Protein AF-A0A1Y1WYY6-F1 (afdb_monomer)

Radius of gyration: 16.62 Å; Cα contacts (8 Å, |Δi|>4): 311; chains: 1; bounding box: 42×32×48 Å

Structure (mmCIF, N/CA/C/O backbone):
data_AF-A0A1Y1WYY6-F1
#
_entry.id   AF-A0A1Y1WYY6-F1
#
loop_
_atom_site.group_PDB
_atom_site.id
_atom_site.type_symbol
_atom_site.label_atom_id
_atom_site.label_alt_id
_atom_site.label_comp_id
_atom_site.label_asym_id
_atom_site.label_entity_id
_atom_site.label_seq_id
_atom_site.pdbx_PDB_ins_code
_atom_site.Cartn_x
_atom_site.Cartn_y
_atom_site.Cartn_z
_atom_site.occupancy
_atom_site.B_iso_or_equiv
_atom_site.auth_seq_id
_atom_site.auth_comp_id
_atom_site.auth_asym_id
_atom_site.auth_atom_id
_atom_site.pdbx_PDB_model_num
ATOM 1 N N . MET A 1 1 ? -8.360 -10.150 -16.152 1.00 38.12 1 MET A N 1
ATOM 2 C CA . MET A 1 1 ? -8.974 -8.805 -16.138 1.00 38.12 1 MET A CA 1
ATOM 3 C C . MET A 1 1 ? -7.841 -7.834 -16.369 1.00 38.12 1 MET A C 1
ATOM 5 O O . MET A 1 1 ? -6.834 -7.978 -15.697 1.00 38.12 1 MET A O 1
ATOM 9 N N . THR A 1 2 ? -7.934 -6.939 -17.347 1.00 42.19 2 THR A N 1
ATOM 10 C CA . THR A 1 2 ? -6.987 -5.820 -17.443 1.00 42.19 2 THR A CA 1
ATOM 11 C C . THR A 1 2 ? -7.243 -4.923 -16.242 1.00 42.19 2 THR A C 1
ATOM 13 O O . THR A 1 2 ? -8.279 -4.268 -16.177 1.00 42.19 2 THR A O 1
ATOM 16 N N . GLU A 1 3 ? -6.361 -5.003 -15.255 1.00 68.38 3 GLU A N 1
ATOM 17 C CA . GLU A 1 3 ? -6.410 -4.186 -14.049 1.00 68.38 3 GLU A CA 1
ATOM 18 C C . GLU A 1 3 ? -6.112 -2.743 -14.449 1.00 68.38 3 GLU A C 1
ATOM 20 O O . GLU A 1 3 ? -5.070 -2.448 -15.034 1.00 68.38 3 GLU A O 1
ATOM 25 N N . GLU A 1 4 ? -7.080 -1.861 -14.223 1.00 85.56 4 GLU A N 1
ATOM 26 C CA . GLU A 1 4 ? -6.960 -0.450 -14.562 1.00 85.56 4 GLU A CA 1
ATOM 27 C C . GLU A 1 4 ? -5.850 0.188 -13.718 1.00 85.56 4 GLU A C 1
ATOM 29 O O . GLU A 1 4 ? -5.801 0.007 -12.500 1.00 85.56 4 GLU A O 1
ATOM 34 N N . ILE A 1 5 ? -4.934 0.904 -14.375 1.00 90.81 5 ILE A N 1
ATOM 35 C CA . ILE A 1 5 ? -3.877 1.648 -13.689 1.00 90.81 5 ILE A CA 1
ATOM 36 C C . ILE A 1 5 ? -4.498 2.919 -13.117 1.00 90.81 5 ILE A C 1
ATOM 38 O O . ILE A 1 5 ? -5.076 3.713 -13.855 1.00 90.81 5 ILE A O 1
ATOM 42 N N . PHE A 1 6 ? -4.316 3.144 -11.821 1.00 91.62 6 PHE A N 1
ATOM 43 C CA . PHE A 1 6 ? -4.811 4.330 -11.129 1.00 91.62 6 PHE A CA 1
ATOM 44 C C . PHE A 1 6 ? -3.703 5.018 -10.331 1.00 91.62 6 PHE A C 1
ATOM 46 O O . PHE A 1 6 ? -2.633 4.460 -10.071 1.00 91.62 6 PHE A O 1
ATOM 53 N N . GLN A 1 7 ? -3.956 6.255 -9.914 1.00 92.44 7 GLN A N 1
ATOM 54 C CA . GLN A 1 7 ? -3.094 6.951 -8.970 1.00 92.44 7 GLN A CA 1
ATOM 55 C C . GLN A 1 7 ? -3.635 6.787 -7.552 1.00 92.44 7 GLN A C 1
ATOM 57 O O . GLN A 1 7 ? -4.795 7.083 -7.290 1.00 92.44 7 GLN A O 1
ATOM 62 N N . LEU A 1 8 ? -2.788 6.381 -6.600 1.00 89.69 8 LEU A N 1
ATOM 63 C CA . LEU A 1 8 ? -3.221 6.189 -5.206 1.00 89.69 8 LEU A CA 1
ATOM 64 C C . LEU A 1 8 ? -3.723 7.477 -4.533 1.00 89.69 8 LEU A C 1
ATOM 66 O O . LEU A 1 8 ? -4.418 7.397 -3.530 1.00 89.69 8 LEU A O 1
ATOM 70 N N . HIS A 1 9 ? -3.360 8.658 -5.041 1.00 85.62 9 HIS A N 1
ATOM 71 C CA . HIS A 1 9 ? -3.857 9.929 -4.503 1.00 85.62 9 HIS A CA 1
ATOM 72 C C . HIS A 1 9 ? -5.276 10.275 -4.978 1.00 85.62 9 HIS A C 1
ATOM 74 O O . HIS A 1 9 ? -5.932 11.089 -4.337 1.00 85.62 9 HIS A O 1
ATOM 80 N N . ASP A 1 10 ? -5.750 9.640 -6.053 1.00 88.50 10 ASP A N 1
ATOM 81 C CA . ASP A 1 10 ? -7.115 9.801 -6.566 1.00 88.50 10 ASP A CA 1
ATOM 82 C C . ASP A 1 10 ? -8.100 8.825 -5.898 1.00 88.50 10 ASP A C 1
ATOM 84 O O . ASP A 1 10 ? -9.312 8.905 -6.096 1.00 88.50 10 ASP A O 1
ATOM 88 N N . VAL A 1 11 ? -7.587 7.900 -5.081 1.00 88.31 11 VAL A N 1
ATOM 89 C CA . VAL A 1 11 ? -8.386 6.910 -4.360 1.00 88.31 11 VAL A CA 1
ATOM 90 C C . VAL A 1 11 ? -9.045 7.554 -3.144 1.00 88.31 11 VAL A C 1
ATOM 92 O O . VAL A 1 11 ? -8.374 8.076 -2.250 1.00 88.31 11 VAL A O 1
ATOM 95 N N . SER A 1 12 ? -10.372 7.458 -3.079 1.00 89.19 12 SER A N 1
ATOM 96 C CA . SER A 1 12 ? -11.172 7.979 -1.970 1.00 89.19 12 SER A CA 1
ATOM 97 C C . SER A 1 12 ? -11.798 6.853 -1.148 1.00 89.19 12 SER A C 1
ATOM 99 O O . SER A 1 12 ? -12.120 5.786 -1.666 1.00 89.19 12 SER A O 1
ATOM 101 N N . LEU A 1 13 ? -11.934 7.086 0.158 1.00 92.75 13 LEU A N 1
ATOM 102 C CA . LEU A 1 13 ? -12.566 6.151 1.083 1.00 92.75 13 LEU A CA 1
ATOM 103 C C . LEU A 1 13 ? -14.034 6.549 1.278 1.00 92.75 13 LEU A C 1
ATOM 105 O O . LEU A 1 13 ? -14.343 7.677 1.656 1.00 92.75 13 LEU A O 1
ATOM 109 N N . GLU A 1 14 ? -14.952 5.611 1.077 1.00 94.69 14 GLU A N 1
ATOM 110 C CA . GLU A 1 14 ? -16.343 5.759 1.488 1.00 94.69 14 GLU A CA 1
ATOM 111 C C . GLU A 1 14 ? -16.460 5.649 3.014 1.00 94.69 14 GLU A C 1
ATOM 113 O O . GLU A 1 14 ? -15.801 4.823 3.656 1.00 94.69 14 GLU A O 1
ATOM 118 N N . ASN A 1 15 ? -17.350 6.457 3.601 1.00 92.75 15 ASN A N 1
ATOM 119 C CA . ASN A 1 15 ? -17.538 6.557 5.054 1.00 92.75 15 ASN A CA 1
ATOM 120 C C . ASN A 1 15 ? -16.224 6.840 5.804 1.00 92.75 15 ASN A C 1
ATOM 122 O O . ASN A 1 15 ? -15.985 6.282 6.877 1.00 92.75 15 ASN A O 1
ATOM 126 N N . GLU A 1 16 ? -15.372 7.682 5.213 1.00 96.25 16 GLU A N 1
ATOM 127 C CA . GLU A 1 16 ? -14.072 8.027 5.771 1.00 96.25 16 GLU A CA 1
ATOM 128 C C . GLU A 1 16 ? -14.206 8.671 7.154 1.00 96.25 16 GLU A C 1
ATOM 130 O O . GLU A 1 16 ? -14.901 9.672 7.344 1.00 96.25 16 GLU A O 1
ATOM 135 N N . ILE A 1 17 ? -13.497 8.098 8.123 1.00 97.19 17 ILE A N 1
ATOM 136 C CA . ILE A 1 17 ? -13.293 8.685 9.440 1.00 97.19 17 ILE A CA 1
ATOM 137 C C . ILE A 1 17 ? -11.834 9.106 9.526 1.00 97.19 17 ILE A C 1
ATOM 139 O O . ILE A 1 17 ? -10.933 8.273 9.429 1.00 97.19 17 ILE A O 1
ATOM 143 N N . VAL A 1 18 ? -11.615 10.402 9.723 1.00 97.00 18 VAL A N 1
ATOM 144 C CA . VAL A 1 18 ? -10.284 10.995 9.848 1.00 97.00 18 VAL A CA 1
ATOM 145 C C . VAL A 1 18 ? -9.949 11.173 11.322 1.00 97.00 18 VAL A C 1
ATOM 147 O O . VAL A 1 18 ? -10.696 11.814 12.064 1.00 97.00 18 VAL A O 1
ATOM 150 N N . ASP A 1 19 ? -8.801 10.645 11.735 1.00 96.69 19 ASP A N 1
ATOM 151 C CA . ASP A 1 19 ? -8.202 10.940 13.027 1.00 96.69 19 ASP A CA 1
ATOM 152 C C . ASP A 1 19 ? -7.062 11.942 12.849 1.00 96.69 19 ASP A C 1
ATOM 154 O O . ASP A 1 19 ? -5.965 11.610 12.397 1.00 96.69 19 ASP A O 1
ATOM 158 N N . THR A 1 20 ? -7.326 13.199 13.191 1.00 94.06 20 THR A N 1
ATOM 159 C CA . THR A 1 20 ? -6.344 14.275 13.032 1.00 94.06 20 THR A CA 1
ATOM 160 C C . THR A 1 20 ? -5.236 14.232 14.081 1.00 94.06 20 THR A C 1
ATOM 162 O O . THR A 1 20 ? -4.162 14.773 13.835 1.00 94.06 20 THR A O 1
ATOM 165 N N . GLU A 1 21 ? -5.477 13.617 15.244 1.00 92.81 21 GLU A N 1
ATOM 166 C CA . GLU A 1 21 ? -4.490 13.529 16.328 1.00 92.81 21 GLU A CA 1
ATOM 167 C C . GLU A 1 21 ? -3.409 12.502 15.987 1.00 92.81 21 GLU A C 1
ATOM 169 O O . GLU A 1 21 ? -2.217 12.771 16.123 1.00 92.81 21 GLU A O 1
ATOM 174 N N . LYS A 1 22 ? -3.829 11.328 15.511 1.00 94.31 22 LYS A N 1
ATOM 175 C CA . LYS A 1 22 ? -2.941 10.231 15.109 1.00 94.31 22 LYS A CA 1
ATOM 176 C C . LYS A 1 22 ? -2.610 10.238 13.615 1.00 94.31 22 LYS A C 1
ATOM 178 O O . LYS A 1 22 ? -1.862 9.376 13.165 1.00 94.31 22 LYS A O 1
ATOM 183 N N . GLN A 1 23 ? -3.137 11.212 12.872 1.00 94.75 23 GLN A N 1
ATOM 184 C CA . GLN A 1 23 ? -2.836 11.489 11.465 1.00 94.75 23 GLN A CA 1
ATOM 185 C C . GLN A 1 23 ? -3.072 10.289 10.538 1.00 94.75 23 GLN A C 1
ATOM 187 O O . GLN A 1 23 ? -2.225 9.925 9.721 1.00 94.75 23 GLN A O 1
ATOM 192 N N . PHE A 1 24 ? -4.246 9.676 10.653 1.00 96.75 24 PHE A N 1
ATOM 193 C CA . PHE A 1 24 ? -4.674 8.610 9.753 1.00 96.75 24 PHE A CA 1
ATOM 194 C C . PHE A 1 24 ? -6.145 8.765 9.378 1.00 96.75 24 PHE A C 1
ATOM 196 O O . PHE A 1 24 ? -6.878 9.591 9.926 1.00 96.75 24 PHE A O 1
ATOM 203 N N . SER A 1 25 ? -6.599 7.965 8.426 1.00 97.25 25 SER A N 1
ATOM 204 C CA . SER A 1 25 ? -8.015 7.836 8.100 1.00 97.25 25 SER A CA 1
ATOM 205 C C . SER A 1 25 ? -8.365 6.378 7.860 1.00 97.25 25 SER A C 1
ATOM 207 O O . SER A 1 25 ? -7.526 5.607 7.396 1.00 97.25 25 SER A O 1
ATOM 209 N N . ILE A 1 26 ? -9.593 5.996 8.191 1.00 97.88 26 ILE A N 1
ATOM 210 C CA . ILE A 1 26 ? -10.138 4.665 7.919 1.00 97.88 26 ILE A CA 1
ATOM 211 C C . ILE A 1 26 ? -11.419 4.779 7.114 1.00 97.88 26 ILE A C 1
ATOM 213 O O . ILE A 1 26 ? -12.183 5.723 7.288 1.00 97.88 26 ILE A O 1
ATOM 217 N N . GLY A 1 27 ? -11.688 3.795 6.272 1.00 96.94 27 GLY A N 1
ATOM 218 C CA . GLY A 1 27 ? -12.929 3.751 5.515 1.00 96.94 27 GLY A CA 1
ATOM 219 C C . GLY A 1 27 ? -13.009 2.528 4.629 1.00 96.94 27 GLY A C 1
ATOM 220 O O . GLY A 1 27 ? -12.165 1.632 4.698 1.00 96.94 27 GLY A O 1
ATOM 221 N N . TYR A 1 28 ? -14.054 2.486 3.820 1.00 96.00 28 TYR A N 1
ATOM 222 C CA . TYR A 1 28 ? -14.313 1.403 2.889 1.00 96.00 28 TYR A CA 1
ATOM 223 C C . TYR A 1 28 ? -13.969 1.846 1.474 1.00 96.00 28 TYR A C 1
ATOM 225 O O . TYR A 1 28 ? -14.278 2.963 1.078 1.00 96.00 28 TYR A O 1
ATOM 233 N N . LEU A 1 29 ? -13.330 0.977 0.708 1.00 91.88 29 LEU A N 1
ATOM 234 C CA . LEU A 1 29 ? -12.965 1.250 -0.670 1.00 91.88 29 LEU A CA 1
ATOM 235 C C . LEU A 1 29 ? -13.747 0.281 -1.552 1.00 91.88 29 LEU A C 1
ATOM 237 O O . LEU A 1 29 ? -13.532 -0.935 -1.514 1.00 91.88 29 LEU A O 1
ATOM 241 N N . LYS A 1 30 ? -14.699 0.836 -2.301 1.00 87.31 30 LYS A N 1
ATOM 242 C CA . LYS A 1 30 ? -15.724 0.078 -3.020 1.00 87.31 30 LYS A CA 1
ATOM 243 C C . LYS A 1 30 ? -15.149 -0.735 -4.169 1.00 87.31 30 LYS A C 1
ATOM 245 O O . LYS A 1 30 ? -15.570 -1.867 -4.382 1.00 87.31 30 LYS A O 1
ATOM 250 N N . GLU A 1 31 ? -14.168 -0.182 -4.871 1.00 83.81 31 GLU A N 1
ATOM 251 C CA . GLU A 1 31 ? -13.474 -0.822 -5.987 1.00 83.81 31 GLU A CA 1
ATOM 252 C C . GLU A 1 31 ? -12.823 -2.151 -5.576 1.00 83.81 31 GLU A C 1
ATOM 254 O O . GLU A 1 31 ? -12.682 -3.048 -6.405 1.00 83.81 31 GLU A O 1
ATOM 259 N N . PHE A 1 32 ? -12.470 -2.307 -4.294 1.00 82.56 32 PHE A N 1
ATOM 260 C CA . PHE A 1 32 ? -11.776 -3.485 -3.763 1.00 82.56 32 PHE A CA 1
ATOM 261 C C . PHE A 1 32 ? -12.590 -4.275 -2.734 1.00 82.56 32 PHE A C 1
ATOM 263 O O . PHE A 1 32 ? -12.068 -5.230 -2.158 1.00 82.56 32 PHE A O 1
ATOM 270 N N . ASP A 1 33 ? -13.838 -3.869 -2.480 1.00 88.88 33 ASP A N 1
ATOM 271 C CA . ASP A 1 33 ? -14.725 -4.445 -1.466 1.00 88.88 33 ASP A CA 1
ATOM 272 C C . ASP A 1 33 ? -14.011 -4.712 -0.128 1.00 88.88 33 ASP A C 1
ATOM 274 O O . ASP A 1 33 ? -14.011 -5.818 0.416 1.00 88.88 33 ASP A O 1
ATOM 278 N N . SER A 1 34 ? -13.276 -3.718 0.375 1.00 92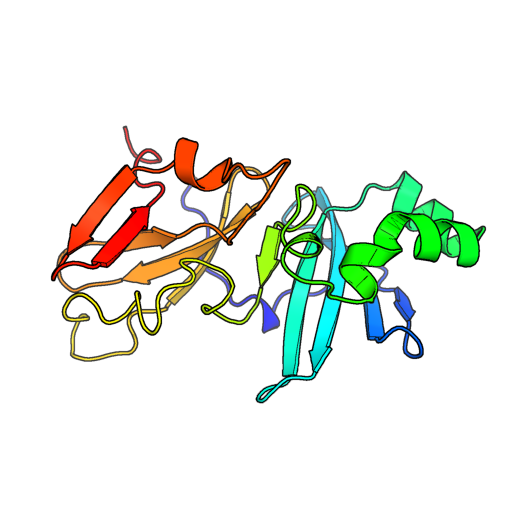.19 34 SER A N 1
ATOM 279 C CA . SER A 1 34 ? -12.429 -3.886 1.560 1.00 92.19 34 SER A CA 1
ATOM 280 C C . SER A 1 34 ? -12.285 -2.598 2.359 1.00 92.19 34 SER A C 1
ATOM 282 O O . SER A 1 34 ? -12.389 -1.495 1.827 1.00 92.19 34 SER A O 1
ATOM 284 N N . TYR A 1 35 ? -12.029 -2.747 3.661 1.00 96.25 35 TYR A N 1
ATOM 285 C CA . TYR A 1 35 ? -11.721 -1.624 4.538 1.00 96.25 35 TYR A CA 1
ATOM 286 C C . TYR A 1 35 ? -10.216 -1.366 4.564 1.00 96.25 35 TYR A C 1
ATOM 288 O O . TYR A 1 35 ? -9.404 -2.295 4.608 1.00 96.25 35 TYR A O 1
ATOM 296 N N . PHE A 1 36 ? -9.851 -0.090 4.582 1.00 97.00 36 PHE A N 1
ATOM 297 C CA . PHE A 1 36 ? -8.464 0.346 4.623 1.00 97.00 36 PHE A CA 1
ATOM 298 C C . PHE A 1 36 ? -8.248 1.412 5.688 1.00 97.00 36 PHE A C 1
ATOM 300 O O . PHE A 1 36 ? -9.152 2.169 6.040 1.00 97.00 36 PHE A O 1
ATOM 307 N N . MET A 1 37 ? -7.011 1.460 6.165 1.00 97.44 37 MET A N 1
ATOM 308 C CA . MET A 1 37 ? -6.442 2.539 6.950 1.00 97.44 37 MET A CA 1
ATOM 309 C C . MET A 1 37 ? -5.335 3.196 6.123 1.00 97.44 37 MET A C 1
ATOM 311 O O . MET A 1 37 ? -4.397 2.513 5.714 1.00 97.44 37 MET A O 1
ATOM 315 N N . LYS A 1 38 ? -5.415 4.508 5.895 1.00 95.81 38 LYS A N 1
ATOM 316 C CA . LYS A 1 38 ? -4.324 5.299 5.312 1.00 95.81 38 LYS A CA 1
ATOM 317 C C . LYS A 1 38 ? -3.675 6.152 6.399 1.00 95.81 38 LYS A C 1
ATOM 319 O O . LYS A 1 38 ? -4.368 6.873 7.110 1.00 95.81 38 LYS A O 1
ATOM 324 N N . ILE A 1 39 ? -2.363 6.040 6.567 1.00 96.06 39 ILE A N 1
ATOM 325 C CA . ILE A 1 39 ? -1.582 6.787 7.561 1.00 96.06 39 ILE A CA 1
ATOM 326 C C . ILE A 1 39 ? -0.739 7.823 6.836 1.00 96.06 39 ILE A C 1
ATOM 328 O O . ILE A 1 39 ? 0.011 7.471 5.923 1.00 96.06 39 ILE A O 1
ATOM 332 N N . VAL A 1 40 ? -0.817 9.070 7.294 1.00 94.75 40 VAL A N 1
ATOM 333 C CA . VAL A 1 40 ? -0.005 10.165 6.771 1.00 94.75 40 VAL A CA 1
ATOM 334 C C . VAL A 1 40 ? 1.426 10.024 7.287 1.00 94.75 40 VAL A C 1
ATOM 336 O O . VAL A 1 40 ? 1.691 10.007 8.491 1.00 94.75 40 VAL A O 1
ATOM 339 N N . VAL A 1 41 ? 2.383 9.950 6.371 1.00 91.19 41 VAL A N 1
ATOM 340 C CA . VAL A 1 41 ? 3.812 9.895 6.677 1.00 91.19 41 VAL A CA 1
ATOM 341 C C . VAL A 1 41 ? 4.428 11.274 6.507 1.00 91.19 41 VAL A C 1
ATOM 343 O O . VAL A 1 41 ? 4.588 11.771 5.393 1.00 91.19 41 VAL A O 1
ATOM 346 N N . TRP A 1 42 ? 4.832 11.877 7.624 1.00 83.75 42 TRP A N 1
ATOM 347 C CA . TRP A 1 42 ? 5.571 13.137 7.644 1.00 83.75 42 TRP A CA 1
ATOM 348 C C . TRP A 1 42 ? 7.072 12.866 7.559 1.00 83.75 42 TRP A C 1
ATOM 350 O O . TRP A 1 42 ? 7.761 12.713 8.567 1.00 83.75 42 TRP A O 1
ATOM 360 N N . TRP A 1 43 ? 7.589 12.789 6.334 1.00 77.88 43 TRP A N 1
ATOM 361 C CA . TRP A 1 43 ? 9.029 12.773 6.072 1.00 77.88 43 TRP A CA 1
ATOM 362 C C . TRP A 1 43 ? 9.409 13.938 5.144 1.00 77.88 43 TRP A C 1
ATOM 364 O O . TRP A 1 43 ? 8.717 14.951 5.126 1.00 77.88 43 TRP A O 1
ATOM 374 N N . ILE A 1 44 ? 10.492 13.827 4.360 1.00 71.62 44 ILE A N 1
ATOM 375 C CA . ILE A 1 44 ? 10.922 14.873 3.400 1.00 71.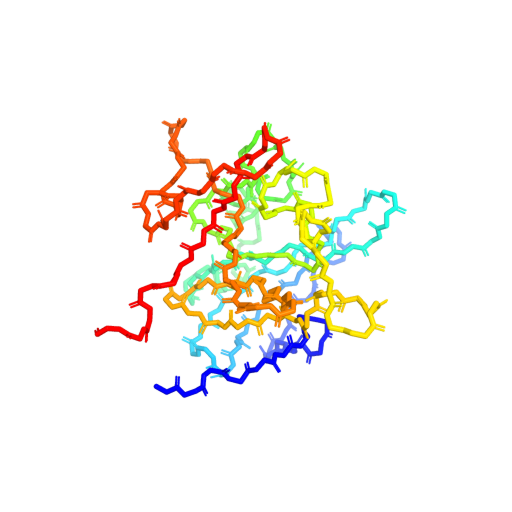62 44 ILE A CA 1
ATOM 376 C C . ILE A 1 44 ? 9.782 15.305 2.451 1.00 71.62 44 ILE A C 1
ATOM 378 O O . ILE A 1 44 ? 9.730 16.456 2.026 1.00 71.62 44 ILE A O 1
ATOM 382 N N . CYS A 1 45 ? 8.854 14.398 2.145 1.00 75.81 45 CYS A N 1
ATOM 383 C CA . CYS A 1 45 ? 7.580 14.708 1.504 1.00 75.81 45 CYS A CA 1
ATOM 384 C C . CYS A 1 45 ? 6.462 14.016 2.288 1.00 75.81 45 CYS A C 1
ATOM 386 O O . CYS A 1 45 ? 6.693 12.938 2.841 1.00 75.81 45 CYS A O 1
ATOM 388 N N . VAL A 1 46 ? 5.276 14.624 2.312 1.00 88.38 46 VAL A N 1
ATOM 389 C CA . VAL A 1 46 ? 4.070 14.026 2.898 1.00 88.38 46 VAL A CA 1
ATOM 390 C C . VAL A 1 46 ? 3.473 13.040 1.899 1.00 88.38 46 VAL A C 1
ATOM 392 O O . VAL A 1 46 ? 3.321 13.376 0.724 1.00 88.38 46 VAL A O 1
ATOM 395 N N . TYR A 1 47 ? 3.179 11.824 2.343 1.00 91.75 47 TYR A N 1
ATOM 396 C CA . TYR A 1 47 ? 2.539 10.789 1.531 1.00 91.75 47 TYR A CA 1
ATOM 397 C C . TYR A 1 47 ? 1.795 9.792 2.419 1.00 91.75 47 TYR A C 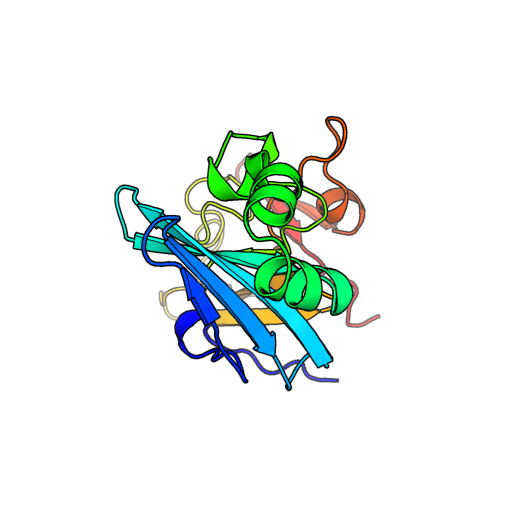1
ATOM 399 O O . TYR A 1 47 ? 2.085 9.714 3.612 1.00 91.75 47 TYR A O 1
ATOM 407 N N . ASP A 1 48 ? 0.901 8.995 1.836 1.00 94.50 48 ASP A N 1
ATOM 408 C CA . ASP A 1 48 ? 0.130 8.014 2.594 1.00 94.50 48 ASP A CA 1
ATOM 409 C C . ASP A 1 48 ? 0.690 6.596 2.443 1.00 94.50 48 ASP A C 1
ATOM 411 O O . ASP A 1 48 ? 1.112 6.160 1.362 1.00 94.50 48 ASP A O 1
ATOM 415 N N . ARG A 1 49 ? 0.663 5.860 3.557 1.00 95.12 49 ARG A N 1
ATOM 416 C CA . ARG A 1 49 ? 0.809 4.402 3.602 1.00 95.12 49 ARG A CA 1
ATOM 417 C C . ARG A 1 49 ? -0.544 3.768 3.840 1.00 95.12 49 ARG A C 1
ATOM 419 O O . ARG A 1 49 ? -1.266 4.178 4.744 1.00 95.12 49 ARG A O 1
ATOM 426 N N . TRP A 1 50 ? -0.845 2.741 3.067 1.00 96.38 50 TRP A N 1
ATOM 427 C CA . TRP A 1 50 ? -2.123 2.058 3.070 1.00 96.38 50 TRP A CA 1
ATOM 428 C C . TRP A 1 50 ? -1.992 0.693 3.726 1.00 96.38 50 TRP A C 1
ATOM 430 O O . TRP A 1 50 ? -1.091 -0.092 3.413 1.00 96.38 50 TRP A O 1
ATOM 440 N N . TYR A 1 51 ? -2.933 0.408 4.616 1.00 96.81 51 TYR A N 1
ATOM 441 C CA . TYR A 1 51 ? -3.026 -0.833 5.358 1.00 96.81 51 TYR A CA 1
ATOM 442 C C . TYR A 1 51 ? -4.423 -1.415 5.215 1.00 96.81 51 TYR A C 1
ATOM 444 O O . TYR A 1 51 ? -5.416 -0.691 5.297 1.00 96.81 51 TYR A O 1
ATOM 452 N N . LYS A 1 52 ? -4.517 -2.726 5.025 1.00 95.69 52 LYS A N 1
ATOM 453 C CA . LYS A 1 52 ? -5.791 -3.436 5.064 1.00 95.69 52 LYS A CA 1
ATOM 454 C C . LYS A 1 52 ? -6.262 -3.555 6.511 1.00 95.69 52 LYS A C 1
ATOM 456 O O . LYS A 1 52 ? -5.485 -3.913 7.391 1.00 95.69 52 LYS A O 1
ATOM 461 N N . ILE A 1 53 ? -7.544 -3.293 6.739 1.00 96.94 53 ILE A N 1
ATOM 462 C CA . ILE A 1 53 ? -8.216 -3.535 8.020 1.00 96.94 53 ILE A CA 1
ATOM 463 C C . ILE A 1 53 ? -9.503 -4.324 7.770 1.00 96.94 53 ILE A C 1
ATOM 465 O O . ILE A 1 53 ? -9.966 -4.438 6.633 1.00 96.94 53 ILE A O 1
ATOM 469 N N . THR A 1 54 ? -10.097 -4.890 8.818 1.00 96.50 54 THR A N 1
ATOM 470 C CA . THR A 1 54 ? -11.393 -5.568 8.687 1.00 96.50 54 THR A CA 1
ATOM 471 C C . THR A 1 54 ? -12.561 -4.646 9.042 1.00 96.50 54 THR A C 1
ATOM 473 O O . THR A 1 54 ? -12.394 -3.553 9.589 1.00 96.50 54 THR A O 1
ATOM 476 N N . LYS A 1 55 ? -13.788 -5.100 8.765 1.00 96.62 55 LYS A N 1
ATOM 477 C CA . LYS A 1 55 ? -15.005 -4.408 9.212 1.00 96.62 55 LYS A CA 1
ATOM 478 C C . LYS A 1 55 ? -15.090 -4.344 10.740 1.00 96.62 55 LYS A C 1
ATOM 480 O O . LYS A 1 55 ? -15.595 -3.368 11.302 1.00 96.62 55 LYS A O 1
ATOM 485 N N . GLU A 1 56 ? -14.606 -5.381 11.418 1.00 97.38 56 GLU A N 1
ATOM 486 C CA . GLU A 1 56 ? -14.519 -5.439 12.875 1.00 97.38 56 GLU A CA 1
ATOM 487 C C . GLU A 1 56 ? -13.550 -4.383 13.401 1.00 97.38 56 GLU A C 1
ATOM 489 O O . GLU A 1 56 ? -13.873 -3.734 14.387 1.00 97.38 56 GLU A O 1
ATOM 494 N N . ASP A 1 57 ? -12.429 -4.145 12.716 1.00 97.69 57 ASP A N 1
ATOM 495 C CA . ASP A 1 57 ? -11.465 -3.099 13.076 1.00 97.69 57 ASP A CA 1
ATOM 496 C C . ASP A 1 57 ? -12.035 -1.696 12.901 1.00 97.69 57 ASP A C 1
ATOM 498 O O . ASP A 1 57 ? -11.904 -0.851 13.787 1.00 97.69 57 ASP A O 1
ATOM 502 N N . PHE A 1 58 ? -12.749 -1.464 11.799 1.00 97.25 58 PHE A N 1
ATOM 503 C CA . PHE A 1 58 ? -13.484 -0.220 11.595 1.00 97.25 58 PHE A CA 1
ATOM 504 C C . PHE A 1 58 ? -14.519 0.008 12.711 1.00 97.25 58 PHE A C 1
ATOM 506 O O . PHE A 1 58 ? -14.617 1.093 13.285 1.00 97.25 58 PHE A O 1
ATOM 513 N N . SER A 1 59 ? -15.257 -1.045 13.079 1.00 97.25 59 SER A N 1
ATOM 514 C CA . SER A 1 59 ? -16.234 -0.999 14.174 1.00 97.25 59 SER A CA 1
ATOM 515 C C . SER A 1 59 ? -15.571 -0.839 15.547 1.00 97.25 59 SER A C 1
ATOM 517 O O . SER A 1 59 ? -16.155 -0.225 16.439 1.00 97.25 59 SER A O 1
ATOM 519 N N . LEU A 1 60 ? -14.370 -1.395 15.732 1.00 98.00 60 LEU A N 1
ATOM 520 C CA . LEU A 1 60 ? -13.579 -1.271 16.952 1.00 98.00 60 LEU A CA 1
ATOM 521 C C . LEU A 1 60 ? -13.192 0.186 17.168 1.00 98.00 60 LEU A C 1
ATOM 523 O O . LEU A 1 60 ? -13.454 0.699 18.247 1.00 98.00 60 LEU A O 1
ATOM 527 N N . TYR A 1 61 ? -12.692 0.878 16.140 1.00 97.38 61 TYR A N 1
ATOM 528 C CA . TYR A 1 61 ? -12.353 2.300 16.248 1.00 97.38 61 TYR A CA 1
ATOM 529 C C . TYR A 1 61 ? -13.548 3.161 16.697 1.00 97.38 61 TYR A C 1
ATOM 531 O O . TYR A 1 61 ? -13.392 4.069 17.510 1.00 97.38 61 TYR A O 1
ATOM 539 N N . GLN A 1 62 ? -14.759 2.863 16.213 1.00 95.31 62 GLN A N 1
ATOM 540 C CA . GLN A 1 62 ? -15.966 3.602 16.605 1.00 95.31 62 GLN A CA 1
ATOM 541 C C . GLN A 1 62 ? -16.383 3.365 18.063 1.00 95.31 62 GLN A C 1
ATOM 543 O O . GLN A 1 62 ? -16.959 4.256 18.685 1.00 95.31 62 GLN A O 1
ATOM 548 N N . LYS A 1 63 ? -16.137 2.164 18.597 1.00 97.00 63 LYS A N 1
ATOM 549 C CA . LYS A 1 63 ? -16.566 1.767 19.946 1.00 97.00 63 LYS A CA 1
ATOM 550 C C . LYS A 1 63 ? -15.508 2.048 21.008 1.00 97.00 63 LYS A C 1
ATOM 552 O O . LYS A 1 63 ? -15.853 2.464 22.108 1.00 97.00 63 LYS A O 1
ATOM 557 N N . ASP A 1 64 ? -14.248 1.789 20.680 1.00 97.31 64 ASP A N 1
ATOM 558 C CA . ASP A 1 64 ? -13.097 1.863 21.573 1.00 97.31 64 ASP A CA 1
ATOM 559 C C . ASP A 1 64 ? -11.832 2.217 20.770 1.00 97.31 64 ASP A C 1
ATOM 561 O O . ASP A 1 64 ? -11.135 1.363 20.208 1.00 97.31 64 ASP A O 1
ATOM 565 N N . LYS A 1 65 ? -11.537 3.519 20.721 1.00 96.38 65 LYS A N 1
ATOM 566 C CA . LYS A 1 65 ? -10.360 4.048 20.024 1.00 96.38 65 LYS A CA 1
ATOM 567 C C . LYS A 1 65 ? -9.048 3.585 20.651 1.00 96.38 65 LYS A C 1
ATOM 569 O O . LYS A 1 65 ? -8.091 3.340 19.923 1.00 96.38 65 LYS A O 1
ATOM 574 N N . GLU A 1 66 ? -8.984 3.454 21.976 1.00 96.88 66 GLU A N 1
ATOM 575 C CA . GLU A 1 66 ? -7.747 3.075 22.667 1.00 96.88 66 GLU A CA 1
ATOM 576 C C . GLU A 1 66 ? -7.349 1.638 22.326 1.00 96.88 66 GLU A C 1
ATOM 578 O O . GLU A 1 66 ? -6.184 1.367 22.017 1.00 96.88 66 GLU A O 1
ATOM 583 N N . ALA A 1 67 ? -8.324 0.725 22.297 1.00 97.69 67 ALA A N 1
ATOM 584 C CA . ALA A 1 67 ? -8.102 -0.644 21.850 1.00 97.69 67 ALA A CA 1
ATOM 585 C C . ALA A 1 67 ? -7.630 -0.701 20.387 1.00 97.69 67 ALA A C 1
ATOM 587 O O . ALA A 1 67 ? -6.708 -1.460 20.071 1.00 97.69 67 ALA A O 1
ATOM 588 N N . PHE A 1 68 ? -8.207 0.125 19.507 1.00 97.94 68 PHE A N 1
ATOM 589 C CA . PHE A 1 68 ? -7.763 0.234 18.116 1.00 97.94 68 PHE A CA 1
ATOM 590 C C . PHE A 1 68 ? -6.312 0.730 18.018 1.00 97.94 68 PHE A C 1
ATOM 592 O O . PHE A 1 68 ? -5.493 0.096 17.353 1.00 97.94 68 PHE A O 1
ATOM 599 N N . TYR A 1 69 ? -5.960 1.813 18.721 1.00 97.44 69 TYR A N 1
ATOM 600 C CA . TYR A 1 69 ? -4.596 2.353 18.710 1.00 97.44 69 TYR A CA 1
ATOM 601 C C . TYR A 1 69 ? -3.567 1.344 19.191 1.00 97.44 69 TYR A C 1
ATOM 603 O O . TYR A 1 69 ? -2.489 1.251 18.615 1.00 97.44 69 TYR A O 1
ATOM 611 N N . LYS A 1 70 ? -3.905 0.563 20.219 1.00 97.19 70 LYS A N 1
ATOM 612 C CA . LYS A 1 70 ? -3.027 -0.491 20.720 1.00 97.19 70 LYS A CA 1
ATOM 613 C C . LYS A 1 70 ? -2.841 -1.617 19.702 1.00 97.19 70 LYS A C 1
ATOM 615 O O . LYS A 1 70 ? -1.744 -2.157 19.588 1.00 97.19 70 LYS A O 1
ATOM 620 N N . LYS A 1 71 ? -3.894 -1.984 18.964 1.00 96.81 71 LYS A N 1
ATOM 621 C CA . LYS A 1 71 ? -3.817 -3.021 17.925 1.00 96.81 71 LYS A CA 1
ATOM 622 C C . LYS A 1 71 ? -2.906 -2.599 16.766 1.00 96.81 71 LYS A C 1
ATOM 624 O O . LYS A 1 71 ? -2.089 -3.407 16.336 1.00 96.81 71 LYS A O 1
ATOM 629 N N . PHE A 1 72 ? -3.034 -1.356 16.303 1.00 96.25 72 PHE A N 1
ATOM 630 C CA . PHE A 1 72 ? -2.303 -0.808 15.150 1.00 96.25 72 PHE A CA 1
ATOM 631 C C . PHE A 1 72 ? -1.119 0.087 15.550 1.00 96.25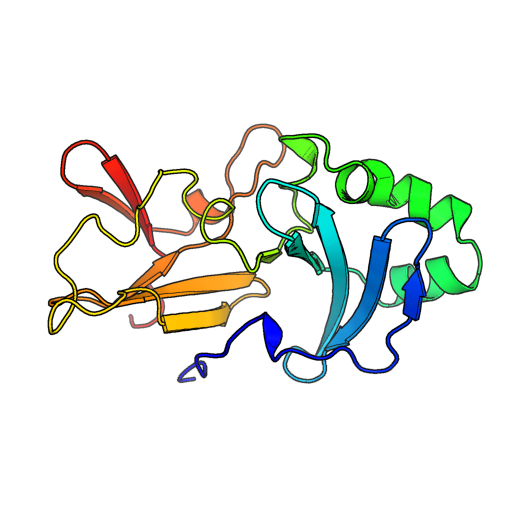 72 PHE A C 1
ATOM 633 O O . PHE A 1 72 ? -0.705 0.977 14.806 1.00 96.25 72 PHE A O 1
ATOM 640 N N . GLU A 1 73 ? -0.576 -0.109 16.754 1.00 95.44 73 GLU A N 1
ATOM 641 C CA . GLU A 1 73 ? 0.437 0.776 17.335 1.00 95.44 73 GLU A CA 1
ATOM 642 C C . GLU A 1 73 ? 1.680 0.898 16.442 1.00 95.44 73 GLU A C 1
ATOM 644 O O . GLU A 1 73 ? 2.222 1.988 16.265 1.00 95.44 73 GLU A O 1
ATOM 649 N N . LYS A 1 74 ? 2.114 -0.215 15.842 1.00 92.94 74 LYS A N 1
ATOM 650 C CA . LYS A 1 74 ? 3.321 -0.278 15.007 1.00 92.94 74 LYS A CA 1
ATOM 651 C C . LYS A 1 74 ? 3.151 0.491 13.700 1.00 92.94 74 LYS A C 1
ATOM 653 O O . LYS A 1 74 ? 4.081 1.173 13.270 1.00 92.94 74 LYS A O 1
ATOM 658 N N . GLU A 1 75 ? 1.979 0.378 13.084 1.00 94.81 75 GLU A N 1
ATOM 659 C CA . GLU A 1 75 ? 1.587 1.111 11.887 1.00 94.81 75 GLU A CA 1
ATOM 660 C C . GLU A 1 75 ? 1.515 2.614 12.183 1.00 94.81 75 GLU A C 1
ATOM 662 O O . GLU A 1 75 ? 2.133 3.407 11.472 1.00 94.81 75 GLU A O 1
ATOM 667 N N . LEU A 1 76 ? 0.838 2.998 13.275 1.00 94.44 76 LEU A N 1
ATOM 668 C CA . LEU A 1 76 ? 0.635 4.393 13.687 1.00 94.44 76 LEU A CA 1
ATOM 669 C C . LEU A 1 76 ? 1.935 5.092 14.100 1.00 94.44 76 LEU A C 1
ATOM 671 O O . LEU A 1 76 ? 2.171 6.234 13.714 1.00 94.44 76 LEU A O 1
ATOM 675 N N . GLN A 1 77 ? 2.804 4.414 14.853 1.00 91.69 77 GLN A N 1
ATOM 676 C CA . GLN A 1 77 ? 4.109 4.951 15.261 1.00 91.69 77 GLN A CA 1
ATOM 677 C C . GLN A 1 77 ? 5.164 4.865 14.148 1.00 91.69 77 GLN A C 1
ATOM 679 O O . GLN A 1 77 ? 6.271 5.376 14.313 1.00 91.69 77 GLN A O 1
ATOM 684 N N . GLN A 1 78 ? 4.842 4.214 13.024 1.00 88.56 78 GLN A N 1
ATOM 685 C CA . GLN A 1 78 ? 5.726 4.047 11.867 1.00 88.56 78 GLN A CA 1
ATOM 686 C C . GLN A 1 78 ? 7.092 3.432 12.229 1.00 88.56 78 GLN A C 1
ATOM 688 O O . GLN A 1 78 ? 8.123 3.765 11.635 1.00 88.56 78 GLN A O 1
ATOM 693 N N . ILE A 1 79 ? 7.111 2.522 13.211 1.00 85.00 79 ILE A N 1
ATOM 694 C CA . ILE A 1 79 ? 8.342 1.878 13.686 1.00 85.00 79 ILE A CA 1
ATOM 695 C C . ILE A 1 79 ? 8.863 0.950 12.592 1.00 85.00 79 ILE A C 1
ATOM 697 O O . ILE A 1 79 ? 8.278 -0.098 12.330 1.00 85.00 79 ILE A O 1
ATOM 701 N N . GLN A 1 80 ? 9.994 1.284 11.976 1.00 83.62 80 GLN A N 1
ATOM 702 C CA . GLN A 1 80 ? 10.621 0.417 10.977 1.00 83.62 80 GLN A CA 1
ATOM 703 C C . GLN A 1 80 ? 11.398 -0.744 11.632 1.00 83.62 80 GLN A C 1
ATOM 705 O O . GLN A 1 80 ? 11.986 -0.559 12.697 1.00 83.62 80 GLN A O 1
ATOM 710 N N . PRO A 1 81 ? 11.432 -1.941 11.013 1.00 83.44 81 PRO A N 1
ATOM 711 C CA . PRO A 1 81 ? 10.682 -2.341 9.818 1.00 83.44 81 PRO A CA 1
ATOM 712 C C . PRO A 1 81 ? 9.241 -2.785 10.131 1.00 83.44 81 PRO A C 1
ATOM 714 O O . PRO A 1 81 ? 8.521 -3.180 9.226 1.00 83.44 81 PRO A O 1
ATOM 717 N N . SER A 1 82 ? 8.811 -2.733 11.394 1.00 86.12 82 SER A N 1
ATOM 718 C CA . SER A 1 82 ? 7.521 -3.254 11.874 1.00 86.12 82 SER A CA 1
ATOM 719 C C . SER A 1 82 ? 6.277 -2.632 11.227 1.00 86.12 82 SER A C 1
ATOM 721 O O . SER A 1 82 ? 5.219 -3.255 11.253 1.00 86.12 82 SER A O 1
ATOM 723 N N . CYS A 1 83 ? 6.378 -1.428 10.662 1.00 87.19 83 CYS A N 1
ATOM 724 C CA . CYS A 1 83 ? 5.312 -0.803 9.879 1.00 87.19 83 CYS A CA 1
ATOM 725 C C . CYS A 1 83 ? 5.179 -1.383 8.459 1.00 87.19 83 CYS A C 1
ATOM 727 O O . CYS A 1 83 ? 4.206 -1.106 7.777 1.00 87.19 83 CYS A O 1
ATOM 729 N N . PHE A 1 84 ? 6.130 -2.196 7.999 1.00 91.19 84 PHE A N 1
ATOM 730 C CA . PHE A 1 84 ? 6.046 -2.950 6.748 1.00 91.19 84 PHE A CA 1
ATOM 731 C C . PHE A 1 84 ? 5.586 -4.376 7.056 1.00 91.19 84 PHE A C 1
ATOM 733 O O . PHE A 1 84 ? 6.368 -5.313 6.962 1.00 91.19 84 PHE A O 1
ATOM 740 N N . ASN A 1 85 ? 4.348 -4.552 7.505 1.00 91.94 85 ASN A N 1
ATOM 741 C CA . ASN A 1 85 ? 3.844 -5.837 8.003 1.00 91.94 85 ASN A CA 1
ATOM 742 C C . ASN A 1 85 ? 2.809 -6.474 7.056 1.00 91.94 85 ASN A C 1
ATOM 744 O O . ASN A 1 85 ? 2.633 -6.024 5.926 1.00 91.94 85 ASN A O 1
ATOM 748 N N . GLU A 1 86 ? 2.129 -7.530 7.504 1.00 92.19 86 GLU A N 1
ATOM 749 C CA . GLU A 1 86 ? 1.075 -8.225 6.753 1.00 92.19 86 GLU A CA 1
ATOM 750 C C . GLU A 1 86 ? -0.084 -7.332 6.303 1.00 92.19 86 GLU A C 1
ATOM 752 O O . GLU A 1 86 ? -0.691 -7.608 5.268 1.00 92.19 86 GLU A O 1
ATOM 757 N N . ASN A 1 87 ? -0.394 -6.279 7.062 1.00 94.50 87 ASN A N 1
ATOM 758 C CA . ASN A 1 87 ? -1.482 -5.364 6.752 1.00 94.50 87 ASN A CA 1
ATOM 759 C C . ASN A 1 87 ? -1.050 -4.329 5.717 1.00 94.50 87 ASN A C 1
ATOM 761 O O . ASN A 1 87 ? -1.915 -3.749 5.073 1.00 94.50 87 ASN A O 1
ATOM 765 N N . PHE A 1 88 ? 0.250 -4.070 5.550 1.00 95.12 88 PHE A N 1
ATOM 766 C CA . PHE A 1 88 ? 0.745 -3.064 4.616 1.00 95.12 88 PHE A CA 1
ATOM 767 C C . PHE A 1 88 ? 0.511 -3.502 3.168 1.00 95.12 88 PHE A C 1
ATOM 769 O O . PHE A 1 88 ? 1.057 -4.510 2.720 1.00 95.12 88 PHE A O 1
ATOM 776 N N . VAL A 1 89 ? -0.291 -2.733 2.431 1.00 94.00 89 VAL A N 1
ATOM 777 C CA . VAL A 1 89 ? -0.704 -3.069 1.057 1.00 94.00 89 VAL A CA 1
ATOM 778 C C . VAL A 1 89 ? -0.110 -2.147 0.001 1.00 94.00 89 VAL A C 1
ATOM 780 O O . VAL A 1 89 ? -0.188 -2.472 -1.178 1.00 94.00 89 VAL A O 1
ATOM 783 N N . GLY A 1 90 ? 0.486 -1.019 0.393 1.00 94.31 90 GLY A N 1
ATOM 784 C CA . GLY A 1 90 ? 1.144 -0.100 -0.531 1.00 94.31 90 GLY A CA 1
ATOM 785 C C . GLY A 1 90 ? 1.267 1.319 0.001 1.00 94.31 90 GLY A C 1
ATOM 786 O O . GLY A 1 90 ? 0.780 1.656 1.076 1.00 94.31 90 GLY A O 1
ATOM 787 N N . ALA A 1 91 ? 1.928 2.172 -0.770 1.00 94.12 91 ALA A N 1
ATOM 788 C CA . ALA A 1 91 ? 2.110 3.586 -0.455 1.00 94.12 91 ALA A CA 1
ATOM 789 C C . ALA A 1 91 ? 2.158 4.433 -1.728 1.00 94.12 91 ALA A C 1
ATOM 791 O O . ALA A 1 91 ? 2.498 3.926 -2.798 1.00 94.12 91 ALA A O 1
ATOM 792 N N . ASN A 1 92 ? 1.913 5.739 -1.606 1.00 91.56 92 ASN A N 1
ATOM 793 C CA . ASN A 1 92 ? 2.097 6.684 -2.717 1.00 91.56 92 ASN A CA 1
ATOM 794 C C . ASN A 1 92 ? 3.580 6.901 -3.079 1.00 91.56 92 ASN A C 1
ATOM 796 O O . ASN A 1 92 ? 3.894 7.439 -4.138 1.00 91.56 92 ASN A O 1
ATOM 800 N N . ALA A 1 93 ? 4.512 6.520 -2.201 1.00 89.75 93 ALA A N 1
ATOM 801 C CA . ALA A 1 93 ? 5.939 6.718 -2.417 1.00 89.75 93 ALA A CA 1
ATOM 802 C C . ALA A 1 93 ? 6.633 5.410 -2.832 1.00 89.75 93 ALA A C 1
ATOM 804 O O . ALA A 1 93 ? 6.710 4.463 -2.055 1.00 89.75 93 ALA A O 1
ATOM 805 N N . LEU A 1 94 ? 7.245 5.391 -4.023 1.00 89.56 94 LEU A N 1
ATOM 806 C CA . LEU A 1 94 ? 7.954 4.217 -4.569 1.00 89.56 94 LEU A CA 1
ATOM 807 C C . LEU A 1 94 ? 9.092 3.677 -3.688 1.00 89.56 94 LEU A C 1
ATOM 809 O O . LEU A 1 94 ? 9.470 2.517 -3.798 1.00 89.56 94 LEU A O 1
ATOM 813 N N . ARG A 1 95 ? 9.641 4.493 -2.787 1.00 87.44 95 ARG A N 1
ATOM 814 C CA . ARG A 1 95 ? 10.663 4.055 -1.820 1.00 87.44 95 ARG A CA 1
ATOM 815 C C . ARG A 1 95 ? 10.203 2.898 -0.926 1.00 87.44 95 ARG A C 1
ATOM 817 O O . ARG A 1 95 ? 11.041 2.121 -0.490 1.00 87.44 95 ARG A O 1
ATOM 824 N N . ASP A 1 96 ? 8.898 2.788 -0.685 1.00 90.31 96 ASP A N 1
ATOM 825 C CA . ASP A 1 96 ? 8.305 1.751 0.160 1.00 90.31 96 ASP A CA 1
ATOM 826 C C . ASP A 1 96 ? 8.048 0.442 -0.619 1.00 90.31 96 ASP A C 1
ATOM 828 O O . ASP A 1 96 ? 7.374 -0.445 -0.105 1.00 90.31 96 ASP A O 1
ATOM 832 N N . TYR A 1 97 ? 8.570 0.308 -1.849 1.00 89.56 97 TYR A N 1
ATOM 833 C CA . TYR A 1 97 ? 8.366 -0.851 -2.730 1.00 89.56 97 TYR A CA 1
ATOM 834 C C . TYR A 1 97 ? 9.589 -1.748 -2.857 1.00 89.56 97 TYR A C 1
ATOM 836 O O . TYR A 1 97 ? 9.722 -2.735 -2.144 1.00 89.56 97 TYR A O 1
ATOM 844 N N . ASP A 1 98 ? 10.525 -1.418 -3.739 1.00 73.94 98 ASP A N 1
ATOM 845 C CA . ASP A 1 98 ? 11.695 -2.277 -3.938 1.00 73.94 98 ASP A CA 1
ATOM 846 C C . ASP A 1 98 ? 12.812 -1.983 -2.917 1.00 73.94 98 ASP A C 1
ATOM 848 O O . ASP A 1 98 ? 13.827 -2.675 -2.852 1.00 73.94 98 ASP A O 1
ATOM 852 N N . GLY A 1 99 ? 12.673 -0.920 -2.111 1.00 62.81 99 GLY A N 1
ATOM 853 C CA . GLY A 1 99 ? 13.712 -0.422 -1.195 1.00 62.81 99 GLY A CA 1
ATOM 854 C C . GLY A 1 99 ? 14.986 0.080 -1.897 1.00 62.81 99 GLY A C 1
ATOM 855 O O . GLY A 1 99 ? 15.795 0.785 -1.296 1.00 62.81 99 GLY A O 1
ATOM 856 N N . ALA A 1 100 ? 15.165 -0.232 -3.182 1.00 61.38 100 ALA A N 1
ATOM 857 C CA . ALA A 1 100 ? 16.240 0.255 -4.019 1.00 61.38 100 ALA A CA 1
ATOM 858 C C . ALA A 1 100 ? 15.991 1.724 -4.413 1.00 61.38 100 ALA A C 1
ATOM 860 O O . ALA A 1 100 ? 14.940 2.062 -4.971 1.00 61.38 100 ALA A O 1
ATOM 861 N N . PRO A 1 101 ? 16.968 2.622 -4.199 1.00 62.94 101 PRO A N 1
ATOM 862 C CA . PRO A 1 101 ? 16.888 3.976 -4.717 1.00 62.94 101 PRO A CA 1
ATOM 863 C C . PRO A 1 101 ? 16.803 3.942 -6.246 1.00 62.94 101 PRO A C 1
ATOM 865 O O . PRO A 1 101 ? 17.737 3.491 -6.921 1.00 62.94 101 PRO A O 1
ATOM 8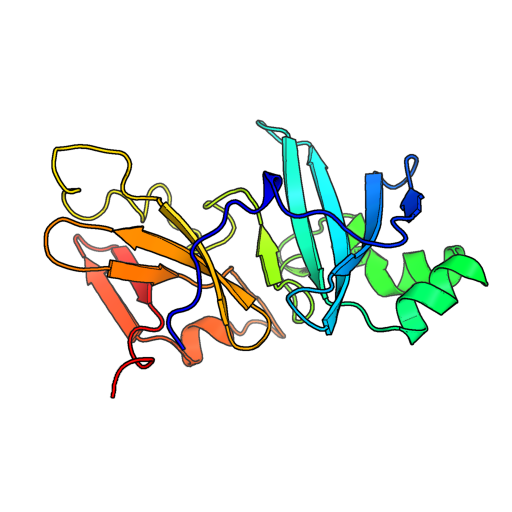68 N N . ASN A 1 102 ? 15.700 4.469 -6.778 1.00 73.88 102 ASN A N 1
ATOM 869 C CA . ASN A 1 102 ? 15.441 4.633 -8.207 1.00 73.88 102 ASN A CA 1
ATOM 870 C C . ASN A 1 102 ? 15.357 3.323 -9.014 1.00 73.88 102 ASN A C 1
ATOM 872 O O . ASN A 1 102 ? 15.850 3.289 -10.143 1.00 73.88 102 ASN A O 1
ATOM 876 N N . PHE A 1 103 ? 14.748 2.257 -8.476 1.00 81.06 103 PHE A N 1
ATOM 877 C CA . PHE A 1 103 ? 14.572 0.999 -9.223 1.00 81.06 103 PHE A CA 1
ATOM 878 C C . PHE A 1 103 ? 13.849 1.201 -10.562 1.00 81.06 103 PHE A C 1
ATOM 880 O O . PHE A 1 103 ? 14.189 0.584 -11.566 1.00 81.06 103 PHE A O 1
ATOM 887 N N . GLN A 1 104 ? 12.923 2.159 -10.619 1.00 86.44 104 GLN A N 1
ATOM 888 C CA . GLN A 1 104 ? 12.204 2.495 -11.837 1.00 86.44 104 GLN A CA 1
ATOM 889 C C . GLN A 1 104 ? 13.121 3.024 -12.952 1.00 86.44 104 GLN A C 1
ATOM 891 O O . GLN A 1 104 ? 12.732 2.989 -14.107 1.00 86.44 104 GLN A O 1
ATOM 896 N N . LYS A 1 105 ? 14.341 3.488 -12.642 1.00 86.88 105 LYS A N 1
ATOM 897 C CA . LYS A 1 105 ? 15.314 4.023 -13.616 1.00 86.88 105 LYS A CA 1
ATOM 898 C C . LYS A 1 105 ? 16.417 3.024 -13.993 1.00 86.88 105 LYS A C 1
ATOM 900 O O . LYS A 1 105 ? 17.459 3.437 -14.496 1.00 86.88 105 LYS A O 1
ATOM 905 N N . LEU A 1 106 ? 16.247 1.735 -13.685 1.00 86.00 106 LEU A N 1
ATOM 906 C CA . LEU A 1 106 ? 17.276 0.718 -13.947 1.00 86.00 106 LEU A CA 1
ATOM 907 C C . LEU A 1 106 ? 17.403 0.342 -15.424 1.00 86.00 106 LEU A C 1
ATOM 909 O O . LEU A 1 106 ? 18.487 -0.066 -15.842 1.00 86.00 106 LEU A O 1
ATOM 913 N N . LYS A 1 107 ? 16.340 0.546 -16.206 1.00 87.94 107 LYS A N 1
ATOM 914 C CA . LYS A 1 107 ? 16.340 0.470 -17.666 1.00 87.94 107 LYS A CA 1
ATOM 915 C C . LYS A 1 107 ? 15.841 1.783 -18.288 1.00 87.94 107 LYS A C 1
ATOM 917 O O . LYS A 1 107 ? 15.190 2.573 -17.594 1.00 87.94 107 LYS A O 1
ATOM 922 N N . PRO A 1 108 ? 16.144 2.027 -19.577 1.00 88.81 108 PRO A N 1
ATOM 923 C CA . PRO A 1 108 ? 15.556 3.124 -20.334 1.00 88.81 108 PRO A CA 1
ATOM 924 C C . PRO A 1 108 ? 14.026 3.081 -20.308 1.00 88.81 108 PRO A C 1
ATOM 926 O O . PRO A 1 108 ? 13.411 2.015 -20.370 1.00 88.81 108 PRO A O 1
ATOM 929 N N . SER A 1 109 ? 13.413 4.257 -20.221 1.00 89.38 109 SER A N 1
ATOM 930 C CA . SER A 1 109 ? 11.972 4.429 -20.356 1.00 89.38 109 SER A CA 1
ATOM 931 C C . SER A 1 109 ? 11.622 4.845 -21.776 1.00 89.38 109 SER A C 1
ATOM 933 O O . SER A 1 109 ? 12.386 5.536 -22.453 1.00 89.38 109 SER A O 1
ATOM 935 N N . LYS A 1 110 ? 10.418 4.480 -22.214 1.00 84.56 110 LYS A N 1
ATOM 936 C CA . LYS A 1 110 ? 9.898 4.908 -23.510 1.00 84.56 110 LYS A CA 1
ATOM 937 C C . LYS A 1 110 ? 9.916 6.438 -23.609 1.00 84.56 110 LYS A C 1
ATOM 939 O O . LYS A 1 110 ? 9.390 7.127 -22.737 1.00 84.56 110 LYS A O 1
ATOM 944 N N . ASN A 1 111 ? 10.527 6.962 -24.673 1.00 85.88 111 ASN A N 1
ATOM 945 C CA . ASN A 1 111 ? 10.651 8.400 -24.949 1.00 85.88 111 ASN A CA 1
ATOM 946 C C . ASN A 1 111 ? 11.333 9.228 -23.835 1.00 85.88 111 ASN A C 1
ATOM 948 O O . ASN A 1 111 ? 11.107 10.435 -23.761 1.00 85.88 111 ASN A O 1
ATOM 952 N N . ASN A 1 112 ? 12.162 8.622 -22.973 1.00 83.81 112 ASN A N 1
ATOM 953 C CA . ASN A 1 112 ? 12.771 9.285 -21.808 1.00 83.81 112 ASN A CA 1
ATOM 954 C C . ASN A 1 112 ? 11.755 9.886 -20.809 1.00 83.81 112 ASN A C 1
ATOM 956 O O . ASN A 1 112 ? 12.074 10.828 -20.079 1.00 83.81 112 ASN A O 1
ATOM 960 N N . GLU A 1 113 ? 10.531 9.358 -20.755 1.00 89.31 113 GLU A N 1
ATOM 961 C CA . GLU A 1 113 ? 9.510 9.787 -19.794 1.00 89.31 113 GLU A CA 1
ATOM 962 C C . GLU A 1 113 ? 9.729 9.186 -18.397 1.00 89.31 113 GLU A C 1
ATOM 964 O O . GLU A 1 113 ? 10.575 8.315 -18.195 1.00 89.31 113 GLU A O 1
ATOM 969 N N . ASN A 1 114 ? 8.947 9.619 -17.402 1.00 90.38 114 ASN A N 1
ATOM 970 C CA . ASN A 1 114 ? 8.908 8.931 -16.113 1.00 90.38 114 ASN A CA 1
ATOM 971 C C . ASN A 1 114 ? 8.340 7.507 -16.302 1.00 90.38 114 ASN A C 1
ATOM 973 O O . ASN A 1 114 ? 7.182 7.386 -16.703 1.00 90.38 114 ASN A O 1
ATOM 977 N N . PRO A 1 115 ? 9.105 6.445 -15.989 1.00 92.56 115 PRO A N 1
ATOM 978 C CA . PRO A 1 115 ? 8.656 5.068 -16.190 1.00 92.56 115 PRO A CA 1
ATOM 979 C C . PRO A 1 115 ? 7.564 4.639 -15.203 1.00 92.56 115 PRO A C 1
ATOM 981 O O . PRO A 1 115 ? 6.875 3.657 -15.442 1.00 92.56 115 PRO A O 1
ATOM 984 N N . PHE A 1 116 ? 7.371 5.354 -14.093 1.00 92.94 116 PHE A N 1
ATOM 985 C CA . PHE A 1 116 ? 6.264 5.075 -13.181 1.00 92.94 116 PHE A CA 1
ATOM 986 C C . PHE A 1 116 ? 4.928 5.541 -13.772 1.00 92.94 116 PHE A C 1
ATOM 988 O O . PHE A 1 116 ? 4.770 6.727 -14.073 1.00 92.94 116 PHE A O 1
ATOM 995 N N . ARG A 1 117 ? 3.962 4.623 -13.898 1.00 93.06 117 ARG A N 1
ATOM 996 C CA . ARG A 1 117 ? 2.636 4.908 -14.476 1.00 93.06 117 ARG A CA 1
ATOM 997 C C . ARG A 1 117 ? 1.505 5.006 -13.461 1.00 93.06 117 ARG A C 1
ATOM 999 O O . ARG A 1 117 ? 0.482 5.607 -13.765 1.00 93.06 117 ARG A O 1
ATOM 1006 N N . GLY A 1 118 ? 1.692 4.476 -12.260 1.00 94.06 118 GLY A N 1
ATOM 1007 C CA . GLY A 1 118 ? 0.654 4.405 -11.237 1.00 94.06 118 GLY A CA 1
ATOM 1008 C C . GLY A 1 118 ? 0.663 3.046 -10.558 1.00 94.06 118 GLY A C 1
ATOM 1009 O O . GLY A 1 118 ? 1.703 2.387 -10.468 1.00 94.06 118 GLY A O 1
ATOM 1010 N N . TYR A 1 119 ? -0.503 2.629 -10.092 1.00 93.88 119 TYR A N 1
ATOM 1011 C CA . TYR A 1 119 ? -0.687 1.398 -9.348 1.00 93.88 119 TYR A CA 1
ATOM 1012 C C . TYR A 1 119 ? -1.782 0.545 -9.964 1.00 93.88 119 TYR A C 1
ATOM 1014 O O . TYR A 1 119 ? -2.717 1.060 -10.569 1.00 93.88 119 TYR A O 1
ATOM 1022 N N . VAL A 1 120 ? -1.668 -0.759 -9.756 1.00 92.88 120 VAL A N 1
ATOM 1023 C CA . VAL A 1 120 ? -2.758 -1.717 -9.951 1.00 92.88 120 VAL A CA 1
ATOM 1024 C C . VAL A 1 120 ? -3.010 -2.442 -8.642 1.00 92.88 120 VAL A C 1
ATOM 1026 O O . VAL A 1 120 ? -2.093 -2.621 -7.835 1.00 92.88 120 VAL A O 1
ATOM 1029 N N . PHE A 1 121 ? -4.249 -2.861 -8.417 1.00 90.31 121 PHE A N 1
ATOM 1030 C CA . PHE A 1 121 ? -4.615 -3.613 -7.226 1.00 90.31 121 PHE A CA 1
ATOM 1031 C C . PHE A 1 121 ? -4.837 -5.079 -7.569 1.00 90.31 121 PHE A C 1
ATOM 1033 O O . PHE A 1 121 ? -5.767 -5.420 -8.294 1.00 90.31 121 PHE A O 1
ATOM 1040 N N . ILE A 1 122 ? -3.984 -5.937 -7.017 1.00 86.69 122 ILE A N 1
ATOM 1041 C CA . ILE A 1 122 ? -3.930 -7.364 -7.337 1.00 86.69 122 ILE A CA 1
ATOM 1042 C C . ILE A 1 122 ? -3.783 -8.141 -6.046 1.00 86.69 122 ILE A C 1
ATOM 1044 O O . ILE A 1 122 ? -2.889 -7.846 -5.254 1.00 86.69 122 ILE A O 1
ATOM 1048 N N . ASP A 1 123 ? -4.597 -9.175 -5.840 1.00 85.75 123 ASP A N 1
ATOM 1049 C CA . ASP A 1 123 ? -4.504 -10.052 -4.666 1.00 85.75 123 ASP A CA 1
ATOM 1050 C C . ASP A 1 123 ? -4.415 -9.284 -3.336 1.00 85.75 123 ASP A C 1
ATOM 1052 O O . ASP A 1 123 ? -3.705 -9.686 -2.414 1.00 85.75 123 ASP A O 1
ATOM 1056 N N . ASN A 1 124 ? -5.169 -8.188 -3.223 1.00 87.31 124 ASN A N 1
ATOM 1057 C CA . ASN A 1 124 ? -5.182 -7.286 -2.071 1.00 87.31 124 ASN A CA 1
ATOM 1058 C C . ASN A 1 124 ? -3.925 -6.425 -1.860 1.00 87.31 124 ASN A C 1
ATOM 1060 O O . ASN A 1 124 ? -3.679 -5.983 -0.740 1.00 87.31 124 ASN A O 1
ATOM 1064 N N . VAL A 1 125 ? -3.130 -6.181 -2.900 1.00 91.50 125 VAL A N 1
ATOM 1065 C CA . VAL A 1 125 ? -1.887 -5.405 -2.823 1.00 91.50 125 VAL A CA 1
ATOM 1066 C C . VAL A 1 125 ? -1.847 -4.372 -3.946 1.00 91.50 125 VAL A C 1
ATOM 1068 O O . VAL A 1 125 ? -2.184 -4.679 -5.089 1.00 91.50 125 VAL A O 1
ATOM 1071 N N . PHE A 1 126 ? -1.406 -3.155 -3.630 1.00 93.12 126 PHE A N 1
ATOM 1072 C CA . PHE A 1 126 ? -1.089 -2.125 -4.614 1.00 93.12 126 PHE A CA 1
ATOM 1073 C C . PHE A 1 126 ? 0.296 -2.395 -5.185 1.00 93.12 126 PHE A C 1
ATOM 1075 O O . PHE A 1 126 ? 1.292 -2.202 -4.497 1.00 93.12 126 PHE A O 1
ATOM 1082 N N . TYR A 1 127 ? 0.372 -2.849 -6.431 1.00 92.44 127 TYR A N 1
ATOM 1083 C CA . TYR A 1 127 ? 1.635 -2.999 -7.151 1.00 92.44 127 TYR A CA 1
ATOM 1084 C C . TYR A 1 127 ? 1.945 -1.710 -7.901 1.00 92.44 127 TYR A C 1
ATOM 1086 O O . TYR A 1 127 ? 1.084 -1.182 -8.602 1.00 92.44 127 TYR A O 1
ATOM 1094 N N . ALA A 1 128 ? 3.175 -1.213 -7.784 1.00 93.44 128 ALA A N 1
ATOM 1095 C CA . ALA A 1 128 ? 3.646 -0.110 -8.609 1.00 93.44 128 ALA A CA 1
ATOM 1096 C C . ALA A 1 128 ? 3.900 -0.60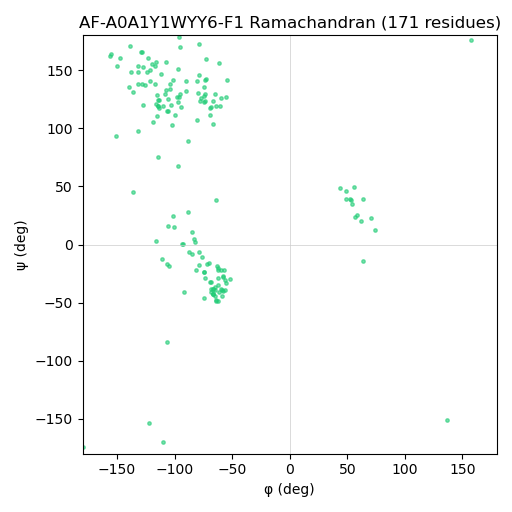7 -10.036 1.00 93.44 128 ALA A C 1
ATOM 1098 O O . ALA A 1 128 ? 4.609 -1.596 -10.230 1.00 93.44 128 ALA A O 1
ATOM 1099 N N . VAL A 1 129 ? 3.351 0.097 -11.022 1.00 92.62 129 VAL A N 1
ATOM 1100 C CA . VAL A 1 129 ? 3.536 -0.218 -12.441 1.00 92.62 129 VAL A CA 1
ATOM 1101 C C . VAL A 1 129 ? 4.680 0.614 -12.996 1.00 92.62 129 VAL A C 1
ATOM 1103 O O . VAL A 1 129 ? 4.613 1.851 -13.007 1.00 92.62 129 VAL A O 1
ATOM 1106 N N . ILE A 1 130 ? 5.725 -0.070 -13.458 1.00 91.81 130 ILE A N 1
ATOM 1107 C CA . ILE A 1 130 ? 6.866 0.547 -14.131 1.00 91.81 130 ILE A CA 1
ATOM 1108 C C . ILE A 1 130 ? 6.881 0.097 -15.589 1.00 91.81 130 ILE A C 1
ATOM 1110 O O . ILE A 1 130 ? 6.923 -1.097 -15.867 1.00 91.81 130 ILE A O 1
ATOM 1114 N N . GLU A 1 131 ? 6.878 1.057 -16.507 1.00 91.69 131 GLU A N 1
ATOM 1115 C CA . GLU A 1 131 ? 7.022 0.833 -17.943 1.00 91.69 131 GLU A CA 1
ATOM 1116 C C . GLU A 1 131 ? 8.407 1.265 -18.423 1.00 91.69 131 GLU A C 1
ATOM 1118 O O . GLU A 1 131 ? 8.759 2.451 -18.421 1.00 91.69 131 GLU A O 1
ATOM 1123 N N . TRP A 1 132 ? 9.181 0.289 -18.876 1.00 90.75 132 TRP A N 1
ATOM 1124 C CA . TRP A 1 132 ? 10.419 0.494 -19.615 1.00 90.75 132 TRP A CA 1
ATOM 1125 C C . TRP A 1 132 ? 10.173 0.405 -21.122 1.00 90.75 132 TRP A C 1
ATOM 1127 O O . TRP A 1 132 ? 9.044 0.227 -21.577 1.00 90.75 132 TRP A O 1
ATOM 1137 N N . GLU A 1 133 ? 11.220 0.606 -21.921 1.00 90.88 133 GLU A N 1
ATOM 1138 C CA . GLU A 1 133 ? 11.115 0.516 -23.383 1.00 90.88 133 GLU A CA 1
ATOM 1139 C C . GLU A 1 133 ? 10.657 -0.865 -23.873 1.00 90.88 133 GLU A C 1
ATOM 1141 O O . GLU A 1 133 ? 9.901 -0.947 -24.842 1.00 90.88 133 GLU A O 1
ATOM 1146 N N . ASP A 1 134 ? 11.121 -1.931 -23.219 1.00 89.06 134 ASP A N 1
ATOM 1147 C CA . ASP A 1 134 ? 10.968 -3.323 -23.643 1.00 89.06 134 ASP A CA 1
ATOM 1148 C C . ASP A 1 134 ? 9.959 -4.128 -22.811 1.00 89.06 134 ASP A C 1
ATOM 1150 O O . ASP A 1 134 ? 9.519 -5.188 -23.258 1.00 89.06 134 ASP A O 1
ATOM 1154 N N . GLU A 1 135 ? 9.574 -3.651 -21.626 1.00 88.06 135 GLU A N 1
ATOM 1155 C CA . GLU A 1 135 ? 8.693 -4.391 -20.722 1.00 88.06 135 GLU A CA 1
ATOM 1156 C C . GLU A 1 135 ? 7.926 -3.503 -19.730 1.00 88.06 135 GLU A C 1
ATOM 1158 O O . GLU A 1 135 ? 8.301 -2.365 -19.442 1.00 88.06 135 GLU A O 1
ATOM 1163 N N . THR A 1 136 ? 6.869 -4.080 -19.158 1.00 88.56 136 THR A N 1
ATOM 1164 C CA . THR A 1 136 ? 6.138 -3.540 -18.009 1.00 88.56 136 THR A CA 1
ATOM 1165 C C . THR A 1 136 ? 6.303 -4.497 -16.838 1.00 88.56 136 THR A C 1
ATOM 1167 O O . THR A 1 136 ? 6.031 -5.690 -16.982 1.00 88.56 136 THR A O 1
ATOM 1170 N N . ILE A 1 137 ? 6.703 -3.977 -15.680 1.00 88.44 137 ILE A N 1
ATOM 1171 C CA . ILE A 1 137 ? 6.845 -4.758 -14.447 1.00 88.44 137 ILE A CA 1
ATOM 1172 C C . ILE A 1 137 ? 5.891 -4.267 -13.359 1.00 88.44 137 ILE A C 1
ATOM 1174 O O . ILE A 1 137 ? 5.522 -3.088 -13.305 1.00 88.44 137 ILE A O 1
ATOM 1178 N N . TYR A 1 138 ? 5.542 -5.184 -12.459 1.00 90.06 138 TYR A N 1
ATOM 1179 C CA . TYR A 1 138 ? 4.641 -4.943 -11.336 1.00 90.06 138 TYR A CA 1
ATOM 1180 C C . TYR A 1 138 ? 5.389 -5.180 -10.034 1.00 90.06 138 TYR A C 1
ATOM 1182 O O . TYR A 1 138 ? 5.640 -6.322 -9.640 1.00 90.06 138 TYR A O 1
ATOM 1190 N N . VAL A 1 139 ? 5.740 -4.094 -9.354 1.00 90.62 139 VAL A N 1
ATOM 1191 C CA . VAL A 1 139 ? 6.606 -4.141 -8.176 1.00 90.62 139 VAL A CA 1
ATOM 1192 C C . VAL A 1 139 ? 5.757 -4.127 -6.906 1.00 90.62 139 VAL A C 1
ATOM 1194 O O . VAL A 1 139 ? 4.958 -3.203 -6.734 1.00 90.62 139 VAL A O 1
ATOM 1197 N N . PRO A 1 140 ? 5.879 -5.128 -6.013 1.00 90.94 140 PRO A N 1
ATOM 1198 C CA . PRO A 1 140 ? 5.155 -5.137 -4.745 1.00 90.94 140 PRO A CA 1
ATOM 1199 C C . PRO A 1 140 ? 5.723 -4.118 -3.743 1.00 90.94 140 PRO A C 1
ATOM 1201 O O . PRO A 1 140 ? 6.897 -3.748 -3.834 1.00 90.94 140 PRO A O 1
ATOM 1204 N N . PRO A 1 141 ? 4.935 -3.716 -2.733 1.00 91.81 141 PRO A N 1
ATOM 1205 C CA . PRO A 1 141 ? 5.450 -3.020 -1.563 1.00 91.81 141 PRO A CA 1
ATOM 1206 C C . PRO A 1 141 ? 6.461 -3.881 -0.781 1.00 91.81 141 PRO A C 1
ATOM 1208 O O . PRO A 1 141 ? 6.399 -5.116 -0.802 1.00 91.81 141 PRO A O 1
ATOM 1211 N N . VAL A 1 142 ? 7.352 -3.247 -0.013 1.00 88.94 142 VAL A N 1
ATOM 1212 C CA . VAL A 1 142 ? 8.181 -3.950 0.976 1.00 88.94 142 VAL A CA 1
ATOM 1213 C C . VAL A 1 142 ? 7.267 -4.491 2.076 1.00 88.94 142 VAL A C 1
ATOM 1215 O O . VAL A 1 142 ? 6.594 -3.723 2.753 1.00 88.94 142 VAL A O 1
ATOM 1218 N N . GLN A 1 143 ? 7.309 -5.801 2.319 1.00 87.69 143 GLN A N 1
ATOM 1219 C CA . GLN A 1 143 ? 6.761 -6.429 3.525 1.00 87.69 143 GLN A CA 1
ATOM 1220 C C . GLN A 1 143 ? 7.863 -7.186 4.265 1.00 87.69 143 GLN A C 1
ATOM 1222 O O . GLN A 1 143 ? 8.686 -7.849 3.637 1.00 87.69 143 GLN A O 1
ATOM 1227 N N . VAL A 1 144 ? 7.850 -7.117 5.593 1.00 87.69 144 VAL A N 1
ATOM 1228 C CA . VAL A 1 144 ? 8.760 -7.793 6.519 1.00 87.69 144 VAL A CA 1
ATOM 1229 C C . VAL A 1 144 ? 7.935 -8.466 7.616 1.00 87.69 144 VAL A C 1
ATOM 1231 O O . VAL A 1 144 ? 7.559 -7.850 8.609 1.00 87.69 144 VAL A O 1
ATOM 1234 N N . ILE A 1 145 ? 7.679 -9.763 7.458 1.00 86.00 145 ILE A N 1
ATOM 1235 C CA . ILE A 1 145 ? 6.939 -10.571 8.435 1.00 86.00 145 ILE A CA 1
ATOM 1236 C C . ILE A 1 145 ? 7.890 -1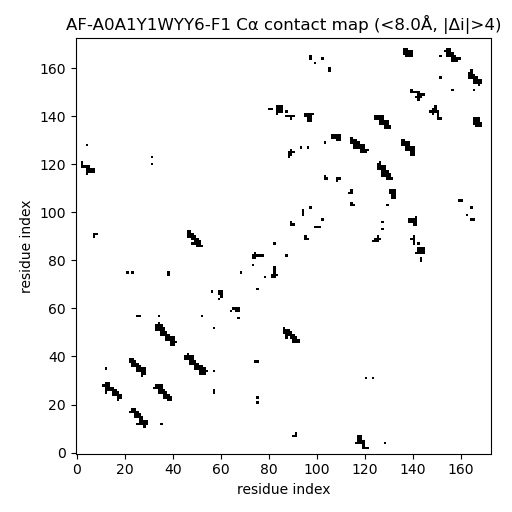1.600 9.025 1.00 86.00 145 ILE A C 1
ATOM 1238 O O . ILE A 1 145 ? 8.393 -12.458 8.302 1.00 86.00 145 ILE A O 1
ATOM 1242 N N . ASN A 1 146 ? 8.140 -11.542 10.336 1.00 86.25 146 ASN A N 1
ATOM 1243 C CA . ASN A 1 146 ? 9.045 -12.472 11.026 1.00 86.25 146 ASN A CA 1
ATOM 1244 C C . ASN A 1 146 ? 10.406 -12.621 10.307 1.00 86.25 146 ASN A C 1
ATOM 1246 O O . ASN A 1 146 ? 10.886 -13.734 10.093 1.00 86.25 146 ASN A O 1
ATOM 1250 N N . ASN A 1 147 ? 11.002 -11.490 9.902 1.00 84.06 147 ASN A N 1
ATOM 1251 C CA . ASN A 1 147 ? 12.247 -11.402 9.121 1.00 84.06 147 ASN A CA 1
ATOM 1252 C C . ASN A 1 147 ? 12.202 -12.054 7.722 1.00 84.06 147 ASN A C 1
ATOM 1254 O O . ASN A 1 147 ? 13.250 -12.353 7.152 1.00 84.06 147 ASN A O 1
ATOM 1258 N N . LYS A 1 148 ? 11.011 -12.267 7.151 1.00 86.44 148 LYS A N 1
ATOM 1259 C CA . LYS A 1 148 ? 10.803 -12.755 5.779 1.00 86.44 148 LYS A CA 1
ATOM 1260 C C . LYS A 1 148 ? 10.103 -11.708 4.920 1.00 86.44 148 LYS A C 1
ATOM 1262 O O . LYS A 1 148 ? 9.375 -10.870 5.445 1.00 86.44 148 LYS A O 1
ATOM 1267 N N . PHE A 1 149 ? 10.276 -11.809 3.604 1.00 87.12 149 PHE A N 1
ATOM 1268 C CA . PHE A 1 149 ? 9.698 -10.893 2.621 1.00 87.12 149 PHE A CA 1
ATOM 1269 C C . PHE A 1 149 ? 8.680 -11.616 1.725 1.00 87.12 149 PHE A C 1
ATOM 1271 O O . PHE A 1 149 ? 8.965 -11.910 0.566 1.00 87.12 149 PHE A O 1
ATOM 1278 N N . PRO A 1 150 ? 7.479 -11.916 2.237 1.00 86.62 150 PRO A N 1
ATOM 1279 C CA . PRO A 1 150 ? 6.543 -12.849 1.604 1.00 86.62 150 PRO A CA 1
ATOM 1280 C C . PRO A 1 150 ? 6.059 -12.424 0.211 1.00 86.62 150 PRO A C 1
ATOM 1282 O O . PRO A 1 150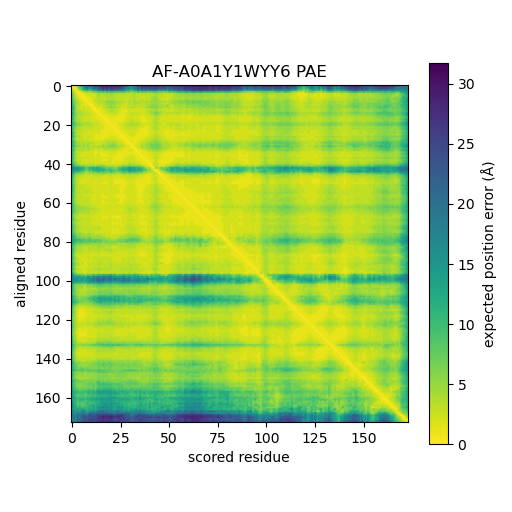 ? 5.733 -13.281 -0.604 1.00 86.62 150 PRO A O 1
ATOM 1285 N N . LEU A 1 151 ? 5.995 -11.122 -0.094 1.00 86.31 151 LEU A N 1
ATOM 1286 C CA . LEU A 1 151 ? 5.651 -10.673 -1.449 1.00 86.31 151 LEU A CA 1
ATOM 1287 C C . LEU A 1 151 ? 6.791 -10.899 -2.439 1.00 86.31 151 LEU A C 1
ATOM 1289 O O . LEU A 1 151 ? 6.516 -11.144 -3.609 1.00 86.31 151 LEU A O 1
ATOM 1293 N N . ARG A 1 152 ? 8.049 -10.879 -1.978 1.00 83.75 152 ARG A N 1
ATOM 1294 C CA . ARG A 1 152 ? 9.213 -11.196 -2.817 1.00 83.75 152 ARG A CA 1
ATOM 1295 C C . ARG A 1 152 ? 9.203 -12.665 -3.226 1.00 83.75 152 ARG A C 1
ATOM 1297 O O . ARG A 1 152 ? 9.471 -12.956 -4.382 1.00 83.75 152 ARG A O 1
ATOM 1304 N N . ASP A 1 153 ? 8.793 -13.560 -2.326 1.00 81.12 153 ASP A N 1
ATOM 1305 C CA . ASP A 1 153 ? 8.681 -15.003 -2.603 1.00 81.12 153 ASP A CA 1
ATOM 1306 C C . ASP A 1 153 ? 7.651 -15.326 -3.704 1.00 81.12 153 ASP A C 1
ATOM 1308 O O . ASP A 1 153 ? 7.710 -16.382 -4.330 1.00 81.12 153 ASP A O 1
ATOM 1312 N N . LYS A 1 154 ? 6.696 -14.418 -3.945 1.00 79.25 154 LYS A N 1
ATOM 1313 C CA . LYS A 1 154 ? 5.667 -14.543 -4.991 1.00 79.25 154 LYS A CA 1
ATOM 1314 C C . LYS A 1 154 ? 6.064 -13.881 -6.314 1.00 79.25 154 LYS A C 1
ATOM 1316 O O . LYS A 1 154 ? 5.264 -13.873 -7.248 1.00 79.25 154 LYS A O 1
ATOM 1321 N N . CYS A 1 155 ? 7.254 -13.294 -6.382 1.00 81.19 155 CYS A N 1
ATOM 1322 C CA . CYS A 1 155 ? 7.722 -12.506 -7.512 1.00 81.19 155 CYS A CA 1
ATOM 1323 C C . CYS A 1 155 ? 8.991 -13.118 -8.114 1.00 81.19 155 CYS A C 1
ATOM 1325 O O . CYS A 1 155 ? 9.756 -13.816 -7.451 1.00 81.19 155 CYS A O 1
ATOM 1327 N N . LYS A 1 156 ? 9.234 -12.832 -9.390 1.00 80.69 156 LYS A N 1
ATOM 1328 C CA . LYS A 1 156 ? 10.525 -13.066 -10.031 1.00 80.69 156 LYS A CA 1
ATOM 1329 C C . LYS A 1 156 ? 11.520 -12.026 -9.532 1.00 80.69 156 LYS A C 1
ATOM 1331 O O . LYS A 1 156 ? 11.168 -10.863 -9.344 1.00 80.69 156 LYS A O 1
ATOM 1336 N N . ILE A 1 157 ? 12.760 -12.463 -9.333 1.00 78.62 157 ILE A N 1
ATOM 1337 C CA . ILE A 1 157 ? 13.870 -11.599 -8.941 1.00 78.62 157 ILE A CA 1
ATOM 1338 C C . ILE A 1 157 ? 14.872 -11.576 -10.093 1.00 78.62 157 ILE A C 1
ATOM 1340 O O . ILE A 1 157 ? 15.407 -12.620 -10.466 1.00 78.62 157 ILE A O 1
ATOM 1344 N N . TYR A 1 158 ? 15.120 -10.393 -10.644 1.00 77.62 158 TYR A N 1
ATOM 1345 C CA . TYR A 1 158 ? 16.135 -10.159 -11.673 1.00 77.62 158 TYR A CA 1
ATOM 1346 C C . TYR A 1 158 ? 17.323 -9.408 -11.083 1.00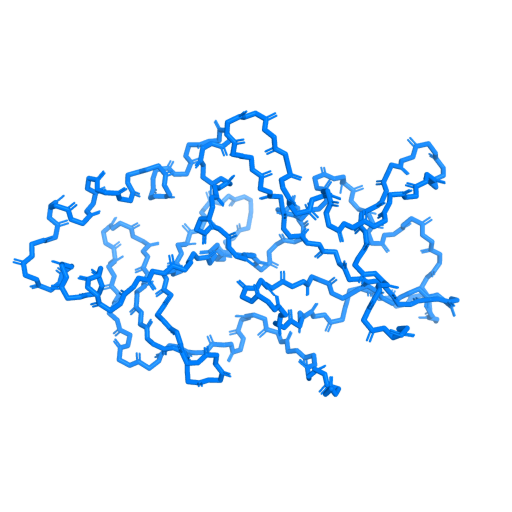 77.62 158 TYR A C 1
ATOM 1348 O O . TYR A 1 158 ? 17.163 -8.686 -10.102 1.00 77.62 158 TYR A O 1
ATOM 1356 N N . GLU A 1 159 ? 18.494 -9.518 -11.710 1.00 79.44 159 GLU A N 1
ATOM 1357 C CA . GLU A 1 159 ? 19.643 -8.661 -11.418 1.00 79.44 159 GLU A CA 1
ATOM 1358 C C . GLU A 1 159 ? 19.968 -7.797 -12.640 1.00 79.44 159 GLU A C 1
ATOM 1360 O O . GLU A 1 159 ? 20.269 -8.310 -13.717 1.00 79.44 159 GLU A O 1
ATOM 1365 N N . ILE A 1 160 ? 19.898 -6.476 -12.478 1.00 79.44 160 ILE A N 1
ATOM 1366 C CA . ILE A 1 160 ? 20.203 -5.490 -13.517 1.00 79.44 160 ILE A CA 1
ATOM 1367 C C . ILE A 1 160 ? 21.224 -4.511 -12.948 1.00 79.44 160 ILE A C 1
ATOM 1369 O O . ILE A 1 160 ? 20.973 -3.847 -11.943 1.00 79.44 160 ILE A O 1
ATOM 1373 N N . ASN A 1 161 ? 22.393 -4.418 -13.588 1.00 78.88 161 ASN A N 1
ATOM 1374 C CA . ASN A 1 161 ? 23.492 -3.541 -13.165 1.00 78.88 161 ASN A CA 1
ATOM 1375 C C . ASN A 1 161 ? 23.885 -3.724 -11.679 1.00 78.88 161 ASN A C 1
ATOM 1377 O O . ASN A 1 161 ? 24.140 -2.744 -10.977 1.00 78.88 161 ASN A O 1
ATOM 1381 N N . GLY A 1 162 ? 23.888 -4.969 -11.182 1.00 74.69 162 GLY A N 1
ATOM 1382 C CA . GLY A 1 162 ? 24.210 -5.297 -9.786 1.00 74.69 162 GLY A CA 1
ATOM 1383 C C . GLY A 1 162 ? 23.116 -4.945 -8.770 1.00 74.69 162 GLY A C 1
ATOM 1384 O O . GLY A 1 162 ? 23.378 -4.929 -7.567 1.00 74.69 162 GLY A O 1
ATOM 1385 N N . LYS A 1 163 ? 21.898 -4.623 -9.227 1.00 76.69 163 LYS A N 1
ATOM 1386 C CA . LYS A 1 163 ? 20.728 -4.355 -8.379 1.00 76.69 163 LYS A CA 1
ATOM 1387 C C . LYS A 1 163 ? 19.636 -5.385 -8.630 1.00 76.69 163 LYS A C 1
ATOM 1389 O O . LYS A 1 163 ? 19.362 -5.729 -9.777 1.00 76.69 163 LYS A O 1
ATOM 1394 N N . GLN A 1 164 ? 19.006 -5.843 -7.553 1.00 75.94 164 GLN A N 1
ATOM 1395 C CA . GLN A 1 164 ? 17.871 -6.756 -7.630 1.00 75.94 164 GLN A CA 1
ATOM 1396 C C . GLN A 1 164 ? 16.582 -5.994 -7.943 1.00 75.94 164 GLN A C 1
ATOM 1398 O O . GLN A 1 164 ? 16.396 -4.901 -7.416 1.00 75.94 164 GLN A O 1
ATOM 1403 N N . ILE A 1 165 ? 15.724 -6.581 -8.777 1.00 74.75 165 ILE A N 1
ATOM 1404 C CA . ILE A 1 165 ? 14.382 -6.081 -9.108 1.00 74.75 165 ILE A CA 1
ATOM 1405 C C . ILE A 1 165 ? 13.374 -7.187 -8.847 1.00 74.75 165 ILE A C 1
ATOM 1407 O O . ILE A 1 165 ? 13.627 -8.336 -9.205 1.00 74.75 165 ILE A O 1
ATOM 1411 N N . ILE A 1 166 ? 12.239 -6.835 -8.245 1.00 80.19 166 ILE A N 1
ATOM 1412 C CA . ILE A 1 166 ? 11.202 -7.774 -7.814 1.00 80.19 166 ILE A CA 1
ATOM 1413 C C . ILE A 1 166 ? 9.921 -7.515 -8.599 1.00 80.19 166 ILE A C 1
ATOM 1415 O O . ILE A 1 166 ? 9.361 -6.424 -8.530 1.00 80.19 166 ILE A O 1
ATOM 1419 N N . ASP A 1 167 ? 9.451 -8.525 -9.323 1.00 77.69 167 ASP A N 1
ATOM 1420 C CA . ASP A 1 167 ? 8.375 -8.371 -10.301 1.00 77.69 167 ASP A CA 1
ATOM 1421 C C . ASP A 1 167 ? 7.379 -9.541 -10.290 1.00 77.69 167 ASP A C 1
ATOM 1423 O O . ASP A 1 167 ? 7.754 -10.714 -10.297 1.00 77.69 167 ASP A O 1
ATOM 1427 N N . LYS A 1 168 ? 6.084 -9.227 -10.330 1.00 75.69 168 LYS A N 1
ATOM 1428 C CA . LYS A 1 168 ? 4.982 -10.197 -10.360 1.00 75.69 168 LYS A CA 1
ATOM 1429 C C . LYS A 1 168 ? 4.582 -10.650 -11.778 1.00 75.69 168 LYS A C 1
ATOM 1431 O O . LYS A 1 168 ? 3.440 -11.045 -11.974 1.00 75.69 168 LYS A O 1
ATOM 1436 N N . SER A 1 169 ? 5.457 -10.659 -12.788 1.00 63.00 169 SER A N 1
ATOM 1437 C CA . SER A 1 169 ? 5.116 -11.021 -14.191 1.00 63.00 169 SER A CA 1
ATOM 1438 C C . SER A 1 169 ? 4.650 -12.475 -14.474 1.00 63.00 169 SER A C 1
ATOM 1440 O O . SER A 1 169 ? 4.972 -13.051 -15.511 1.00 63.00 169 SER A O 1
ATOM 1442 N N . MET A 1 170 ? 3.866 -13.099 -13.592 1.00 49.69 170 MET A N 1
ATOM 1443 C CA . MET A 1 170 ? 3.101 -14.331 -13.836 1.00 49.69 170 MET A CA 1
ATOM 1444 C C . MET A 1 170 ? 1.588 -14.089 -13.997 1.00 49.69 170 MET A C 1
ATOM 1446 O O . MET A 1 170 ? 0.817 -15.037 -13.948 1.00 49.69 170 MET A O 1
ATOM 1450 N N . LEU A 1 171 ? 1.125 -12.855 -14.223 1.00 50.28 171 LEU A N 1
ATOM 1451 C CA . LEU A 1 171 ? -0.306 -12.608 -14.481 1.00 50.28 171 LEU A CA 1
ATOM 1452 C C . LEU A 1 171 ? -0.749 -12.827 -15.932 1.00 50.28 171 LEU A C 1
ATOM 1454 O O . LEU A 1 171 ? -1.917 -12.619 -16.237 1.00 50.28 171 LEU A O 1
ATOM 1458 N N . ASN A 1 172 ? 0.142 -13.302 -16.807 1.00 40.81 172 ASN A N 1
ATOM 1459 C CA . ASN A 1 172 ? -0.185 -13.649 -18.193 1.00 40.81 172 ASN A CA 1
ATOM 1460 C C . ASN A 1 172 ? 0.447 -14.987 -18.643 1.00 40.81 172 ASN A C 1
ATOM 1462 O O . ASN A 1 172 ? 1.002 -15.058 -19.739 1.00 40.81 172 ASN A O 1
ATOM 1466 N N . SER A 1 173 ? 0.383 -16.046 -17.823 1.00 36.25 173 SER A N 1
ATOM 1467 C CA . SER A 1 173 ? 0.595 -17.430 -18.299 1.00 36.25 173 SER A CA 1
ATOM 1468 C C . SER A 1 173 ? -0.630 -18.293 -18.057 1.00 36.25 173 SER A C 1
ATOM 1470 O O . SER A 1 173 ? -1.013 -18.383 -16.869 1.00 36.25 173 SER A O 1
#

Secondary structure (DSSP, 8-state):
--PPPB-TTS---EEEEEETTTTEEEEEEGGGTEEEEEEEEESSSEEEEEEEE-HHHHHHHHH-HHHHHHHTHHHHTT-TTTTSSTTEEEESSGGGTS-STTGGGSSPPGGG--SEEEEEEETTEEEEEEE-SS-EEEEPPP--BTTB-TTGGGSEEEEETTEEEEE-TTTT-

Mean predicted aligned error: 5.49 Å

pLDDT: mean 87.43, std 11.36, range [36.25, 98.0]

Sequence (173 aa):
MTEEIFQLHDVSLENEIVDTEKQFSIGYLKEFDSYFMKIVVWWICVYDRWYKITKEDFSLYQKDKEAFYKKFEKELQQIQPSCFNENFVGANALRDYDGAPNFQKLKPSKNNENPFRGYVFIDNVFYAVIEWEDETIYVPPVQVINNKFPLRDKCKIYEINGKQIIDKSMLNS

Nearest PDB structures (foldseek):
  5t87-assembly2_F  TM=5.014E-01  e=5.385E+00  Cupriavidus taiwanensis LMG 19424
  7b8w-assembly3_C  TM=3.111E-01  e=2.199E+00  Homo sapiens
  5fo3-assembly1_B  TM=1.610E-01  e=7.535E+00  Escherichia coli

Organism: NCBI:txid1754192

Solvent-accessible surface area (backbone atoms only — not comparable to full-atom values): 9904 Å² total; per-residue (Å²): 127,88,69,69,72,41,53,72,86,77,63,70,54,48,83,58,47,75,40,79,89,74,37,30,33,36,25,35,30,77,96,72,76,42,32,36,34,39,35,62,40,87,60,101,59,76,44,44,40,33,27,60,46,48,72,65,53,58,51,34,43,76,76,38,50,67,64,38,48,64,73,46,39,44,58,68,68,56,41,81,65,61,38,24,24,89,42,48,24,29,55,70,49,71,65,56,23,79,66,48,89,62,62,68,66,75,54,65,26,53,93,76,46,79,23,66,74,33,28,31,78,52,97,84,29,39,22,42,33,31,39,38,66,89,50,75,44,36,28,48,38,51,38,43,52,95,92,36,46,69,62,56,78,71,28,51,77,46,77,56,96,92,38,80,46,56,25,47,86,69,85,86,120

Foldseek 3Di:
DPFDFDAPVPFDFDPWDADPVLAKIWHAGPVVRFIKIWHWDPDPDTWTWIFGDHPVLVVCCVVPVPVSCVVCVCCSVVPPPSVQAPRTADINDCCQWQVDVPPLVLAAAVVNDRQFDHWGADPNHTWTWGHHPVDIFTITGAHAYPNDGVQQVQFDWDAGPNDIGTGNPPPPD